Protein AF-A0A2D5B070-F1 (afdb_monomer_lite)

Sequence (91 aa):
MESTHKSADSSSRIERQLAHLKIVSRLLAHELHAQNAPRITLSREQVLEIQTSIDLYIEEVMRVSKVAGSALPSAIREVQAVAAPVAARVN

Radius of gyration: 16.83 Å; chains: 1; bounding box: 53×21×38 Å

pLDDT: mean 74.76, std 18.7, range [39.0, 96.12]

Secondary structure (DSSP, 8-state):
-----SSHHHHHHHHHHHHHHHHHHHHHHHHHHHHTSSS----HHHHHHHHHHHHHHHHHHHHHHHHHSS---HHHHHHHHHHHHHHTT--

Foldseek 3Di:
DDDPPPPPVLVVVLVVLVVVLVVLVVVQVVQCVVVVDPDRDDDPVNVVVNVVSVVVNVVSQVVCCVVVVDDRPPVVVVVVVVVVVVVVVPD

Structure (mmCIF, N/CA/C/O backbone):
data_AF-A0A2D5B070-F1
#
_entry.id   AF-A0A2D5B070-F1
#
loop_
_atom_site.group_PDB
_atom_site.id
_atom_site.type_symbol
_atom_site.label_atom_id
_atom_site.label_alt_id
_atom_site.label_comp_id
_atom_site.label_asym_id
_atom_site.label_entity_id
_atom_site.label_seq_id
_atom_site.pdbx_PDB_ins_code
_atom_site.Cartn_x
_atom_site.Cartn_y
_atom_site.Cartn_z
_atom_site.occupancy
_atom_site.B_iso_or_equiv
_atom_site.auth_seq_id
_atom_site.auth_comp_id
_atom_site.auth_asym_id
_atom_site.auth_atom_id
_atom_site.pdbx_PDB_model_num
ATOM 1 N N . MET A 1 1 ? 34.363 -11.318 -25.712 1.00 43.41 1 MET A N 1
ATOM 2 C CA . MET A 1 1 ? 33.868 -11.949 -24.472 1.00 43.41 1 MET A CA 1
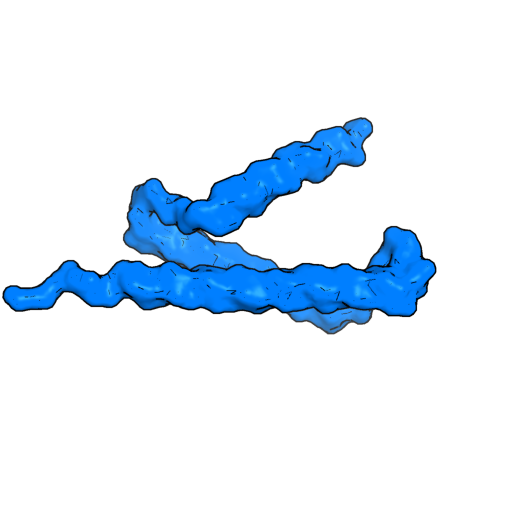ATOM 3 C C . MET A 1 1 ? 33.024 -10.931 -23.721 1.00 43.41 1 MET A C 1
ATOM 5 O O . MET A 1 1 ? 33.392 -9.766 -23.728 1.00 43.41 1 MET A O 1
ATOM 9 N N . GLU A 1 2 ? 31.918 -11.401 -23.140 1.00 48.59 2 GLU A N 1
ATOM 10 C CA . GLU A 1 2 ? 31.054 -10.770 -22.126 1.00 48.59 2 GLU A CA 1
ATOM 11 C C . GLU A 1 2 ? 30.344 -9.430 -22.421 1.00 48.59 2 GLU A C 1
ATOM 13 O O . GLU A 1 2 ? 30.923 -8.354 -22.312 1.00 48.59 2 GLU A O 1
ATOM 18 N N . SER A 1 3 ? 29.027 -9.474 -22.671 1.00 48.84 3 SER A N 1
ATOM 19 C CA . SER A 1 3 ? 28.102 -8.330 -22.488 1.00 48.84 3 SER A CA 1
ATOM 20 C C . SER A 1 3 ? 26.646 -8.784 -22.273 1.00 48.84 3 SER A C 1
ATOM 22 O O . SER A 1 3 ? 25.725 -8.214 -22.848 1.00 48.84 3 SER A O 1
ATOM 24 N N . THR A 1 4 ? 26.401 -9.831 -21.475 1.00 50.47 4 THR A N 1
ATOM 25 C CA . THR A 1 4 ? 25.050 -10.433 -21.353 1.00 50.47 4 THR A CA 1
ATOM 26 C C . THR A 1 4 ? 24.493 -10.566 -19.929 1.00 50.47 4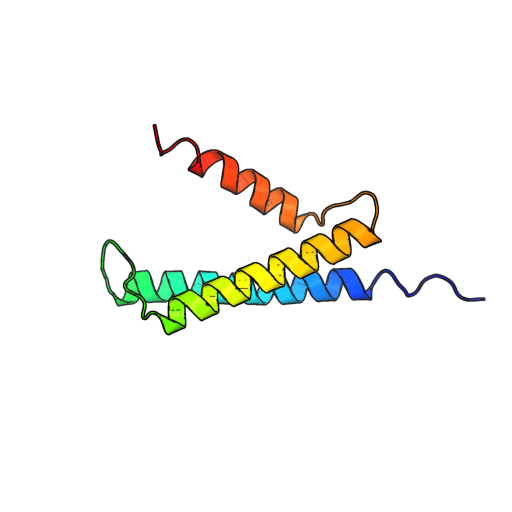 THR A C 1
ATOM 28 O O . THR A 1 4 ? 23.369 -11.029 -19.771 1.00 50.47 4 THR A O 1
ATOM 31 N N . HIS A 1 5 ? 25.182 -10.104 -18.879 1.00 50.34 5 HIS A N 1
ATOM 32 C CA . HIS A 1 5 ? 24.746 -10.364 -17.492 1.00 50.34 5 HIS A CA 1
ATOM 33 C C . HIS A 1 5 ? 23.924 -9.263 -16.794 1.00 50.34 5 HIS A C 1
ATOM 35 O O . HIS A 1 5 ? 23.470 -9.470 -15.672 1.00 50.34 5 HIS A O 1
ATOM 41 N N . LYS A 1 6 ? 23.682 -8.097 -17.410 1.00 52.66 6 LYS A N 1
ATOM 42 C CA . LYS A 1 6 ? 23.104 -6.943 -16.684 1.00 52.66 6 LYS A CA 1
ATOM 43 C C . LYS A 1 6 ? 21.569 -6.951 -16.550 1.00 52.66 6 LYS A C 1
ATOM 45 O O . LYS A 1 6 ? 21.034 -6.183 -15.759 1.00 52.66 6 LYS A O 1
ATOM 50 N N . SER A 1 7 ? 20.866 -7.824 -17.274 1.00 50.56 7 SER A N 1
ATOM 51 C CA . SER A 1 7 ? 19.392 -7.804 -17.365 1.00 50.56 7 SER A CA 1
ATOM 52 C C . SER A 1 7 ? 18.674 -8.776 -16.420 1.00 50.56 7 SER A C 1
ATOM 54 O O . SER A 1 7 ? 17.480 -8.624 -16.191 1.00 50.56 7 SER A O 1
ATOM 56 N N . ALA A 1 8 ? 19.369 -9.774 -15.865 1.00 54.06 8 ALA A N 1
ATOM 57 C CA . ALA A 1 8 ? 18.748 -10.776 -14.989 1.00 54.06 8 ALA A CA 1
ATOM 58 C C . ALA A 1 8 ? 18.488 -10.249 -13.562 1.00 54.06 8 ALA A C 1
ATOM 60 O O . ALA A 1 8 ? 17.541 -10.671 -12.902 1.00 54.06 8 ALA A O 1
ATOM 61 N N . ASP A 1 9 ? 19.303 -9.299 -13.093 1.00 60.53 9 ASP A N 1
ATOM 62 C CA . ASP A 1 9 ? 19.250 -8.805 -11.710 1.00 60.53 9 ASP A CA 1
ATOM 63 C C . ASP A 1 9 ? 18.079 -7.826 -11.467 1.00 60.53 9 ASP A C 1
ATOM 65 O O . ASP A 1 9 ? 17.544 -7.737 -10.364 1.00 60.53 9 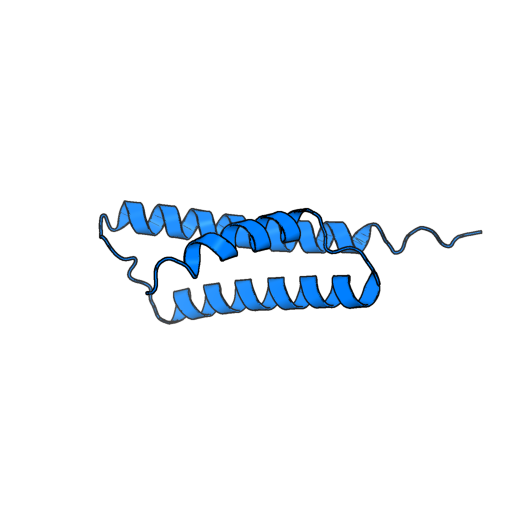ASP A O 1
ATOM 69 N N . SER A 1 10 ? 17.615 -7.117 -12.503 1.00 61.88 10 SER A N 1
ATOM 70 C CA . SER A 1 10 ? 16.513 -6.148 -12.392 1.00 61.88 10 SER A CA 1
ATOM 71 C C . SER A 1 10 ? 15.131 -6.803 -12.275 1.00 61.88 10 SER A C 1
ATOM 73 O O . SER A 1 10 ? 14.307 -6.327 -11.494 1.00 61.88 10 SER A O 1
ATOM 75 N N . SER A 1 11 ? 14.877 -7.912 -12.984 1.00 66.94 11 SER A N 1
ATOM 76 C CA . SER A 1 11 ? 13.618 -8.676 -12.845 1.00 66.94 11 SER A CA 1
ATOM 77 C C . SER A 1 11 ? 13.473 -9.240 -11.429 1.00 66.94 11 SER A C 1
ATOM 79 O O . SER A 1 11 ? 12.441 -9.062 -10.784 1.00 66.94 11 SER A O 1
ATOM 81 N N . SER A 1 12 ? 14.560 -9.810 -10.896 1.00 78.06 12 SER A N 1
ATOM 82 C CA . SER A 1 12 ? 14.624 -10.376 -9.541 1.00 78.06 12 SER A CA 1
ATOM 83 C C . SER A 1 12 ? 14.325 -9.344 -8.440 1.00 78.06 12 SER A C 1
ATOM 85 O O . SER A 1 12 ? 13.686 -9.659 -7.432 1.00 78.06 12 SER A O 1
ATOM 87 N N . ARG A 1 13 ? 14.738 -8.081 -8.621 1.00 80.25 13 ARG A N 1
ATOM 88 C CA . ARG A 1 13 ? 14.439 -7.001 -7.664 1.00 80.25 13 ARG A CA 1
ATOM 89 C C . ARG A 1 13 ? 12.973 -6.595 -7.671 1.00 80.25 13 ARG A C 1
ATOM 91 O O . ARG A 1 13 ? 12.387 -6.484 -6.596 1.00 80.25 13 ARG A O 1
ATOM 98 N N . ILE A 1 14 ? 12.366 -6.431 -8.845 1.00 82.94 14 ILE A N 1
ATOM 99 C CA . ILE A 1 14 ? 10.933 -6.114 -8.944 1.00 82.94 14 ILE A CA 1
ATOM 100 C C . ILE A 1 14 ? 10.087 -7.243 -8.365 1.00 82.94 14 ILE A C 1
ATOM 102 O O . ILE A 1 14 ? 9.154 -6.976 -7.616 1.00 82.94 14 ILE A O 1
ATOM 106 N N . GLU A 1 15 ? 10.412 -8.498 -8.675 1.00 84.00 15 GLU A N 1
ATOM 107 C CA . GLU A 1 15 ? 9.690 -9.658 -8.144 1.00 84.00 15 GLU A CA 1
ATOM 108 C C . GLU A 1 15 ? 9.731 -9.699 -6.612 1.00 84.00 15 GLU A C 1
ATOM 110 O O . GLU A 1 15 ? 8.719 -9.983 -5.969 1.00 84.00 15 GLU A O 1
ATOM 115 N N . ARG A 1 16 ? 10.870 -9.330 -6.015 1.00 85.44 16 ARG A N 1
ATOM 116 C CA . ARG A 1 16 ? 11.018 -9.200 -4.560 1.00 85.44 16 ARG A CA 1
ATOM 117 C C . ARG A 1 16 ? 10.155 -8.078 -3.985 1.00 85.44 16 ARG A C 1
ATOM 119 O O . ARG A 1 16 ? 9.466 -8.303 -2.992 1.00 85.44 16 ARG A O 1
ATOM 126 N N . GLN A 1 17 ? 10.157 -6.899 -4.609 1.00 86.31 17 GLN A N 1
ATOM 127 C CA . GLN A 1 17 ? 9.314 -5.782 -4.164 1.00 86.31 17 GLN A CA 1
ATOM 128 C C . GLN A 1 17 ? 7.821 -6.108 -4.317 1.00 86.31 17 GLN A C 1
ATOM 130 O O . GLN A 1 17 ? 7.013 -5.816 -3.438 1.00 86.31 17 GLN A O 1
ATOM 135 N N . LEU A 1 18 ? 7.453 -6.808 -5.391 1.00 87.38 18 LEU A N 1
ATOM 136 C CA . LEU A 1 18 ? 6.098 -7.302 -5.601 1.00 87.38 18 LEU A CA 1
ATOM 137 C C . LEU A 1 18 ? 5.696 -8.332 -4.536 1.00 87.38 18 LE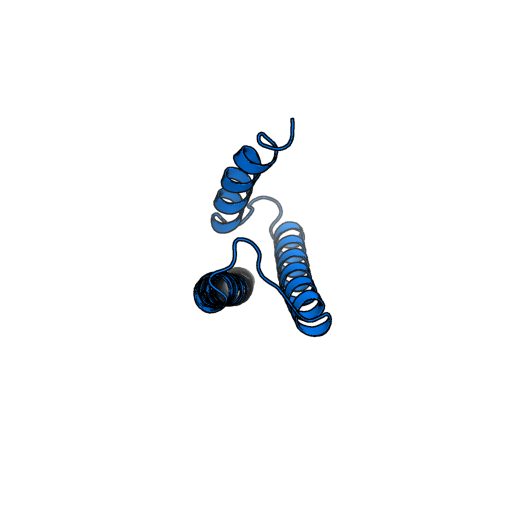U A C 1
ATOM 139 O O . LEU A 1 18 ? 4.559 -8.315 -4.067 1.00 87.38 18 LEU A O 1
ATOM 143 N N . ALA A 1 19 ? 6.607 -9.223 -4.136 1.00 88.62 19 ALA A N 1
ATOM 144 C CA . ALA A 1 19 ? 6.355 -10.179 -3.061 1.00 88.62 19 ALA A CA 1
ATOM 145 C C . ALA A 1 19 ? 6.092 -9.471 -1.722 1.00 88.62 19 ALA A C 1
ATOM 147 O O . ALA A 1 19 ? 5.136 -9.828 -1.034 1.00 88.62 19 ALA A O 1
ATOM 148 N N . HIS A 1 20 ? 6.864 -8.431 -1.391 1.00 89.19 20 HIS A N 1
ATOM 149 C CA . HIS A 1 20 ? 6.596 -7.583 -0.225 1.00 89.19 20 HIS A CA 1
ATOM 150 C C . HIS A 1 20 ? 5.202 -6.950 -0.287 1.00 89.19 20 HIS A C 1
ATOM 152 O O . HIS A 1 20 ? 4.426 -7.084 0.658 1.00 89.19 20 HIS A O 1
ATOM 158 N N . LEU A 1 21 ? 4.832 -6.342 -1.417 1.00 92.25 21 LEU A N 1
ATOM 159 C CA . LEU A 1 21 ? 3.518 -5.712 -1.563 1.00 92.25 21 LEU A CA 1
ATOM 160 C C . LEU A 1 21 ? 2.364 -6.727 -1.451 1.00 92.25 21 LEU A C 1
ATOM 162 O O . LEU A 1 21 ? 1.334 -6.440 -0.840 1.00 92.25 21 LEU A O 1
ATOM 166 N N . LYS A 1 22 ? 2.548 -7.947 -1.974 1.00 92.06 22 LYS A N 1
ATOM 167 C CA . LYS A 1 22 ? 1.590 -9.056 -1.814 1.00 92.06 22 LYS A CA 1
ATOM 168 C C . LYS A 1 22 ? 1.429 -9.478 -0.352 1.00 92.06 22 LYS A C 1
ATOM 170 O O . LYS A 1 22 ? 0.308 -9.759 0.070 1.00 92.06 22 LYS A O 1
ATOM 175 N N . ILE A 1 23 ? 2.515 -9.507 0.423 1.00 92.69 23 ILE A N 1
ATOM 176 C CA . ILE A 1 23 ? 2.460 -9.793 1.863 1.00 92.69 23 ILE A CA 1
ATOM 177 C C . ILE A 1 23 ? 1.662 -8.702 2.582 1.00 92.69 23 ILE A C 1
ATOM 179 O O . ILE A 1 23 ? 0.725 -9.034 3.303 1.00 92.69 23 ILE A O 1
ATOM 183 N N . VAL A 1 24 ? 1.956 -7.422 2.326 1.00 93.62 24 VAL A N 1
ATOM 184 C CA . VAL A 1 24 ? 1.211 -6.291 2.913 1.00 93.62 24 VAL A CA 1
ATOM 185 C C . VAL A 1 24 ? -0.281 -6.380 2.574 1.00 93.62 24 VAL A C 1
ATOM 187 O O . VAL A 1 24 ? -1.123 -6.285 3.463 1.00 93.62 24 VAL A O 1
ATOM 190 N N . SER A 1 25 ? -0.627 -6.652 1.312 1.00 93.56 25 SER A N 1
ATOM 191 C CA . SER A 1 25 ? -2.020 -6.841 0.881 1.00 93.56 25 SER A CA 1
ATOM 192 C C . SER A 1 25 ? -2.720 -7.976 1.635 1.00 93.56 25 SER A C 1
ATOM 194 O O . SER A 1 25 ? -3.853 -7.814 2.095 1.00 93.56 25 SER A O 1
ATOM 196 N N . ARG A 1 26 ? -2.041 -9.114 1.819 1.00 94.44 26 ARG A N 1
ATOM 197 C CA . ARG A 1 26 ? -2.581 -10.242 2.583 1.00 94.44 26 ARG A CA 1
ATOM 198 C C . ARG A 1 26 ? -2.774 -9.893 4.060 1.00 94.44 26 ARG A C 1
ATOM 200 O O . ARG A 1 26 ? -3.798 -10.265 4.626 1.00 94.44 26 ARG A O 1
ATOM 207 N N . LEU A 1 27 ? -1.828 -9.188 4.680 1.00 93.38 27 LEU A N 1
ATOM 208 C CA . LEU A 1 27 ? -1.942 -8.748 6.074 1.00 93.38 27 LEU A CA 1
ATOM 209 C C . LEU A 1 27 ? -3.123 -7.791 6.266 1.00 93.38 27 LEU A C 1
ATOM 211 O O . LEU A 1 27 ? -3.885 -7.966 7.210 1.00 93.38 27 LEU A O 1
ATOM 215 N N . LEU A 1 28 ? -3.347 -6.866 5.330 1.00 92.81 28 LEU A N 1
ATOM 216 C CA . LEU A 1 28 ? -4.524 -5.993 5.346 1.00 92.81 28 LEU A CA 1
ATOM 217 C C . LEU A 1 28 ? -5.834 -6.788 5.263 1.00 92.81 28 LEU A C 1
ATOM 219 O O . LEU A 1 28 ? -6.763 -6.515 6.016 1.00 92.81 28 LEU A O 1
ATOM 223 N N . ALA A 1 29 ? -5.917 -7.806 4.404 1.00 90.00 29 ALA A N 1
ATOM 224 C CA . ALA A 1 29 ? -7.101 -8.664 4.340 1.00 90.00 29 ALA A CA 1
ATOM 225 C C . ALA A 1 29 ? -7.336 -9.435 5.655 1.00 90.00 29 ALA A C 1
ATOM 227 O O . ALA A 1 29 ? -8.476 -9.560 6.102 1.00 90.00 29 ALA A O 1
ATOM 228 N N . HIS A 1 30 ? -6.267 -9.925 6.293 1.00 92.88 30 HIS A N 1
ATOM 229 C CA . HIS A 1 30 ? -6.360 -10.559 7.609 1.00 92.88 30 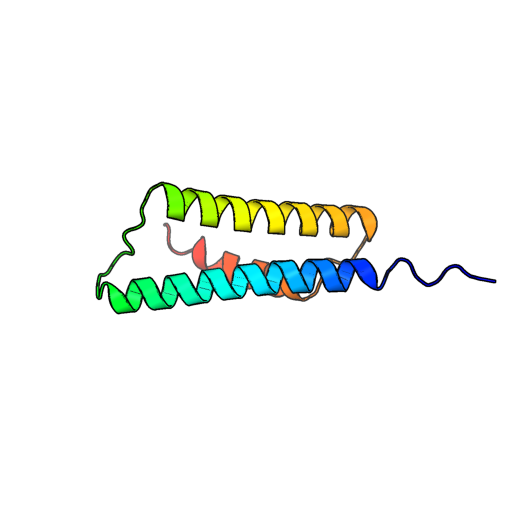HIS A CA 1
ATOM 230 C C . HIS A 1 30 ? -6.828 -9.579 8.686 1.00 92.88 30 HIS A C 1
ATOM 232 O O . HIS A 1 30 ? -7.689 -9.945 9.478 1.00 92.88 30 HIS A O 1
ATOM 238 N N . GLU A 1 31 ? -6.319 -8.348 8.685 1.00 92.31 31 GLU A N 1
ATOM 239 C CA . GLU A 1 31 ? -6.719 -7.309 9.634 1.00 92.31 31 GLU A CA 1
ATOM 240 C C . GLU A 1 31 ? -8.197 -6.929 9.461 1.00 92.3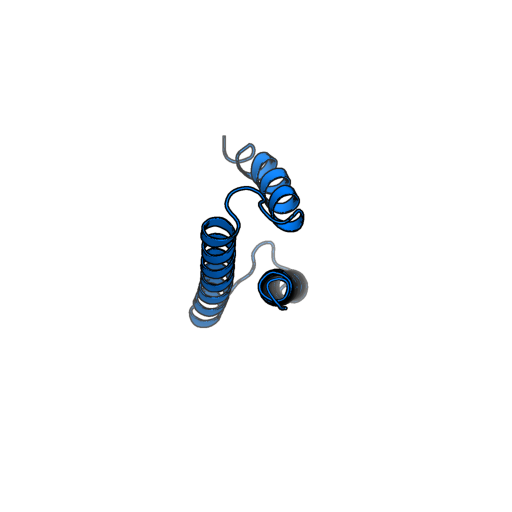1 31 GLU A C 1
ATOM 242 O O . GLU A 1 31 ? -8.938 -6.860 10.438 1.00 92.31 31 GLU A O 1
ATOM 247 N N . LEU A 1 32 ? -8.670 -6.781 8.216 1.00 91.31 32 LEU A N 1
ATOM 248 C CA . LEU A 1 32 ? -10.086 -6.524 7.929 1.00 91.31 32 LEU A CA 1
ATOM 249 C C . LEU A 1 32 ? -10.988 -7.626 8.496 1.00 91.31 32 LEU A C 1
ATOM 251 O O . LEU A 1 32 ? -12.001 -7.338 9.132 1.00 91.31 32 LEU A O 1
ATOM 255 N N . HIS A 1 33 ? -10.615 -8.889 8.269 1.00 91.06 33 HIS A N 1
ATOM 256 C CA . HIS A 1 33 ? -11.362 -10.029 8.793 1.00 91.06 33 HIS A CA 1
ATOM 257 C C . HIS A 1 33 ? -11.285 -10.114 10.323 1.00 91.06 33 HIS A C 1
ATOM 259 O O . HIS A 1 33 ? -12.294 -10.408 10.959 1.00 91.06 33 HIS A O 1
ATOM 265 N N . ALA A 1 34 ? -10.121 -9.843 10.919 1.00 93.44 34 ALA A N 1
ATOM 266 C CA . ALA A 1 34 ? -9.912 -9.908 12.363 1.00 93.44 34 ALA A CA 1
ATOM 267 C C . ALA A 1 34 ? -10.700 -8.827 13.115 1.00 93.44 34 ALA A C 1
ATOM 269 O O . ALA A 1 34 ? -11.284 -9.111 14.159 1.00 93.44 34 ALA A O 1
ATOM 270 N N . GLN A 1 35 ? -10.766 -7.609 12.568 1.00 91.94 35 GLN A N 1
ATOM 271 C CA . GLN A 1 35 ? -11.545 -6.515 13.153 1.00 91.94 35 GLN A CA 1
ATOM 272 C C . GLN A 1 35 ? -13.059 -6.703 12.976 1.00 91.94 35 GLN A C 1
ATOM 274 O O . GLN A 1 35 ? -13.830 -6.029 13.656 1.00 91.94 35 GLN A O 1
ATOM 279 N N . ASN A 1 36 ? -13.487 -7.603 12.077 1.00 88.81 36 ASN A N 1
ATOM 280 C CA . ASN A 1 36 ? -14.890 -7.857 11.731 1.00 88.81 36 ASN A CA 1
ATOM 281 C C . ASN A 1 36 ? -15.690 -6.554 11.516 1.00 88.81 36 ASN A C 1
ATOM 283 O O . ASN A 1 36 ? -16.831 -6.405 11.957 1.00 88.81 36 ASN A O 1
ATOM 287 N N . ALA A 1 37 ? -15.040 -5.579 10.880 1.00 83.44 37 ALA A N 1
ATOM 288 C CA . ALA A 1 37 ? -15.520 -4.216 10.730 1.00 83.44 37 ALA A CA 1
ATOM 289 C C . ALA A 1 37 ? -15.625 -3.852 9.241 1.00 83.44 37 ALA A C 1
ATOM 291 O O . ALA A 1 37 ? -14.853 -4.349 8.421 1.00 83.44 37 ALA A O 1
ATOM 292 N N . PRO A 1 38 ? -16.534 -2.935 8.860 1.00 85.75 38 PRO A N 1
ATOM 293 C CA . PRO A 1 38 ? -16.659 -2.484 7.472 1.00 85.75 38 PRO A CA 1
ATOM 294 C C . PRO A 1 38 ? -15.459 -1.646 6.999 1.00 85.75 38 PRO A C 1
ATOM 296 O O . PRO A 1 38 ? -15.363 -1.313 5.818 1.00 85.75 38 PRO A O 1
ATOM 299 N N . ARG A 1 39 ? -14.572 -1.247 7.918 1.00 87.19 39 ARG A N 1
ATOM 300 C CA . ARG A 1 39 ? -13.361 -0.467 7.658 1.00 87.19 39 ARG A CA 1
ATOM 301 C C . ARG A 1 39 ? -12.233 -1.008 8.524 1.00 87.19 39 ARG A C 1
ATOM 303 O O . ARG A 1 39 ? -12.461 -1.348 9.680 1.00 87.19 39 ARG A O 1
ATOM 310 N N . ILE A 1 40 ? -11.030 -1.028 7.964 1.00 88.88 40 ILE A N 1
ATOM 311 C CA . ILE A 1 40 ? -9.803 -1.278 8.715 1.00 88.88 40 ILE A CA 1
ATOM 312 C C . ILE A 1 40 ? -9.464 -0.028 9.535 1.00 88.88 40 ILE A C 1
ATOM 314 O O . ILE A 1 40 ? -9.443 1.087 9.007 1.00 88.88 40 ILE A O 1
ATOM 318 N N . THR A 1 41 ? -9.145 -0.235 10.805 1.00 93.56 41 THR A N 1
ATOM 319 C CA . THR A 1 41 ? -8.557 0.774 11.686 1.00 93.56 41 THR A CA 1
ATOM 320 C C . THR A 1 41 ? -7.063 0.493 11.788 1.00 93.56 41 THR A C 1
ATOM 322 O O . THR A 1 41 ? -6.680 -0.609 12.173 1.00 93.56 41 THR A O 1
ATOM 325 N N . LEU A 1 42 ? -6.222 1.466 11.433 1.00 94.56 42 LEU A N 1
ATOM 326 C CA . LEU A 1 42 ? -4.761 1.359 11.513 1.00 94.56 42 LEU A CA 1
ATOM 327 C C . LEU A 1 42 ? -4.207 2.454 12.413 1.00 94.56 42 LEU A C 1
ATOM 329 O O . LEU A 1 42 ? -4.730 3.570 12.454 1.00 94.56 42 LEU A O 1
ATOM 333 N N . SER A 1 43 ? -3.107 2.149 13.091 1.00 95.31 43 SER A N 1
ATOM 334 C CA . SER A 1 43 ? -2.290 3.158 13.747 1.00 95.31 43 SER A CA 1
ATOM 335 C C . SER A 1 43 ? -1.589 4.038 12.706 1.00 95.31 43 SER A C 1
ATOM 337 O O . SER A 1 43 ? -1.388 3.654 11.551 1.00 95.31 43 SER A O 1
ATOM 339 N N . ARG A 1 44 ? -1.159 5.232 13.126 1.00 95.25 44 ARG A N 1
ATOM 340 C CA . ARG A 1 44 ? -0.372 6.133 12.271 1.00 95.25 44 ARG A CA 1
ATOM 341 C C . ARG A 1 44 ? 0.899 5.461 11.741 1.00 95.25 44 ARG A C 1
ATOM 343 O O . ARG A 1 44 ? 1.275 5.693 10.598 1.00 95.25 44 ARG A O 1
ATOM 350 N N . GLU A 1 45 ? 1.552 4.650 12.567 1.00 95.94 45 GLU A N 1
ATOM 351 C CA . GLU A 1 45 ? 2.787 3.945 12.206 1.00 95.94 45 GLU A CA 1
ATOM 352 C C . GLU A 1 45 ? 2.532 2.891 11.128 1.00 95.94 45 GLU A C 1
ATOM 354 O O . GLU A 1 45 ? 3.241 2.866 10.127 1.00 95.94 45 GLU A O 1
ATOM 359 N N . GLN A 1 46 ? 1.458 2.109 11.267 1.00 92.94 46 GLN A N 1
ATOM 360 C CA . GLN A 1 46 ? 1.053 1.121 10.263 1.00 92.94 46 GLN A CA 1
ATOM 361 C C . GLN A 1 46 ? 0.755 1.778 8.910 1.00 92.94 46 GLN A C 1
ATOM 363 O O . GLN A 1 46 ? 1.150 1.267 7.865 1.00 92.94 46 GLN A O 1
ATOM 368 N N . VAL A 1 47 ? 0.091 2.941 8.914 1.00 95.56 47 VAL A N 1
ATOM 369 C CA . VAL A 1 47 ? -0.160 3.702 7.680 1.00 95.56 47 VAL A CA 1
ATOM 370 C C . VAL A 1 47 ? 1.152 4.145 7.025 1.00 95.56 47 VAL A C 1
ATOM 372 O O . VAL A 1 47 ? 1.308 3.974 5.816 1.00 95.56 47 VAL A O 1
ATOM 375 N N . LEU A 1 48 ? 2.106 4.669 7.801 1.00 96.12 48 LEU A N 1
ATOM 376 C CA . LEU A 1 48 ? 3.408 5.104 7.281 1.00 96.12 48 LEU A CA 1
ATOM 377 C C . LEU A 1 48 ? 4.230 3.947 6.705 1.00 96.12 48 LEU A C 1
ATOM 379 O O . LEU A 1 48 ? 4.908 4.114 5.692 1.00 96.12 48 LEU A O 1
ATOM 383 N N . GLU A 1 49 ? 4.161 2.772 7.321 1.00 93.25 49 GLU A N 1
ATOM 384 C CA . GLU A 1 49 ? 4.857 1.578 6.843 1.00 93.25 49 GLU A CA 1
ATOM 385 C C . GLU A 1 49 ? 4.280 1.075 5.510 1.00 93.25 49 GLU A C 1
ATOM 387 O O . GLU A 1 49 ? 5.029 0.744 4.583 1.00 93.25 49 GLU A O 1
ATOM 392 N N . ILE A 1 50 ? 2.950 1.098 5.364 1.00 94.38 50 ILE A N 1
ATOM 393 C CA . ILE A 1 50 ? 2.277 0.776 4.097 1.00 94.38 50 ILE A CA 1
ATOM 394 C C . ILE A 1 50 ? 2.672 1.781 3.012 1.00 94.38 50 ILE A C 1
ATOM 396 O O . ILE A 1 50 ? 3.018 1.368 1.906 1.00 94.38 50 ILE A O 1
ATOM 400 N N . GLN A 1 51 ? 2.661 3.082 3.321 1.00 93.56 51 GLN A N 1
ATOM 401 C CA . GLN A 1 51 ? 3.079 4.129 2.380 1.00 93.56 51 GLN A CA 1
ATOM 402 C C . GLN A 1 51 ? 4.525 3.922 1.925 1.00 93.56 51 GLN A C 1
ATOM 404 O O . GLN A 1 51 ? 4.778 3.835 0.728 1.00 93.56 51 GLN A O 1
ATOM 409 N N . THR A 1 52 ? 5.443 3.714 2.871 1.00 94.00 52 THR A N 1
ATOM 410 C CA . THR A 1 52 ? 6.862 3.461 2.579 1.00 94.00 52 THR A CA 1
ATOM 411 C C . THR A 1 52 ? 7.039 2.238 1.676 1.00 94.00 52 THR A C 1
ATOM 413 O O . THR A 1 52 ? 7.820 2.264 0.729 1.00 94.00 52 THR A O 1
ATOM 416 N N . SER A 1 53 ? 6.283 1.165 1.923 1.00 91.88 53 SER A N 1
ATOM 417 C CA . SER A 1 53 ? 6.330 -0.052 1.103 1.00 91.88 53 SER A CA 1
ATOM 418 C C . SER A 1 53 ? 5.867 0.191 -0.339 1.00 91.88 53 SER A C 1
ATOM 420 O O . SER A 1 53 ? 6.438 -0.367 -1.278 1.00 91.88 53 SER A O 1
ATOM 422 N N . ILE A 1 54 ? 4.843 1.029 -0.524 1.00 92.62 54 ILE A N 1
ATOM 423 C CA . ILE A 1 54 ? 4.335 1.419 -1.845 1.00 92.62 54 ILE A CA 1
ATOM 424 C C . ILE A 1 54 ? 5.352 2.310 -2.566 1.00 92.62 54 ILE A C 1
ATOM 426 O O . ILE A 1 54 ? 5.648 2.058 -3.735 1.00 92.62 54 ILE A O 1
ATOM 430 N N . ASP A 1 55 ? 5.924 3.296 -1.875 1.00 92.38 55 ASP A N 1
ATOM 431 C CA . ASP A 1 55 ? 6.912 4.216 -2.444 1.00 92.38 55 ASP A CA 1
ATOM 432 C C . ASP A 1 55 ? 8.156 3.462 -2.933 1.00 92.38 55 ASP A C 1
ATOM 434 O O . ASP A 1 55 ? 8.569 3.631 -4.081 1.00 92.38 55 ASP A O 1
ATOM 438 N N . LEU A 1 56 ? 8.685 2.532 -2.129 1.00 89.81 56 LEU A N 1
ATOM 439 C CA . LEU A 1 56 ? 9.822 1.685 -2.512 1.00 89.81 56 LEU A CA 1
ATOM 440 C C . LEU A 1 56 ? 9.532 0.833 -3.757 1.00 89.81 56 LEU A C 1
ATOM 442 O O . LEU A 1 56 ? 10.400 0.671 -4.621 1.00 89.81 56 LEU A O 1
ATOM 446 N N . TYR A 1 57 ? 8.313 0.300 -3.880 1.00 88.88 57 TYR A N 1
ATOM 447 C CA . TYR A 1 57 ? 7.901 -0.435 -5.076 1.00 88.88 57 TYR A CA 1
ATOM 448 C C . TYR A 1 57 ? 7.843 0.482 -6.306 1.00 88.88 57 TYR A C 1
ATOM 450 O O . TYR A 1 57 ? 8.376 0.128 -7.360 1.00 88.88 57 TYR A O 1
ATOM 458 N N . ILE A 1 58 ? 7.234 1.667 -6.180 1.00 86.94 58 ILE A N 1
ATOM 459 C CA . ILE A 1 58 ? 7.135 2.650 -7.268 1.00 86.94 58 ILE A CA 1
ATOM 460 C C . ILE A 1 58 ? 8.529 3.083 -7.725 1.00 86.94 58 ILE A C 1
ATOM 462 O O . ILE A 1 58 ? 8.808 3.074 -8.925 1.00 86.94 58 ILE A O 1
ATOM 466 N N . GLU A 1 59 ? 9.418 3.423 -6.794 1.00 87.88 59 GLU A N 1
ATOM 467 C CA . GLU A 1 59 ? 10.789 3.826 -7.097 1.00 87.88 59 GLU A CA 1
ATOM 468 C C . GLU A 1 59 ? 11.541 2.751 -7.886 1.00 87.88 59 GLU A C 1
ATOM 470 O O . GLU A 1 59 ? 12.206 3.060 -8.880 1.00 87.88 59 GLU A O 1
ATOM 475 N N . GLU A 1 60 ? 11.411 1.483 -7.489 1.00 85.06 60 GLU A N 1
ATOM 476 C CA . GLU A 1 60 ? 12.080 0.377 -8.174 1.00 85.06 60 GLU A CA 1
ATOM 477 C C . GLU A 1 60 ? 11.493 0.133 -9.569 1.00 85.06 60 GLU A C 1
ATOM 479 O O . GLU A 1 60 ? 12.231 -0.016 -10.547 1.00 85.06 60 GLU A O 1
ATOM 484 N N . VAL A 1 61 ? 10.168 0.189 -9.702 1.00 83.62 61 VAL A N 1
ATOM 485 C CA . VAL A 1 61 ? 9.485 0.114 -10.999 1.00 83.62 61 VAL A CA 1
ATOM 486 C C . VAL A 1 61 ? 9.933 1.240 -11.932 1.00 83.62 61 VAL A C 1
ATOM 488 O O . VAL A 1 61 ? 10.229 0.999 -13.109 1.00 83.62 61 VAL A O 1
ATOM 491 N N . MET A 1 62 ? 10.004 2.473 -11.429 1.00 84.19 62 MET A N 1
ATOM 492 C CA . MET A 1 62 ? 10.444 3.630 -12.206 1.00 84.19 62 MET A CA 1
ATOM 493 C C . MET A 1 62 ? 11.915 3.505 -12.606 1.00 84.19 62 MET A C 1
ATOM 495 O O . MET A 1 62 ? 12.276 3.853 -13.734 1.00 84.19 62 MET A O 1
ATOM 499 N N . ARG A 1 63 ? 12.765 2.979 -11.718 1.00 83.19 63 ARG A N 1
ATOM 500 C CA . ARG A 1 63 ? 14.182 2.714 -11.991 1.00 83.19 63 ARG A CA 1
ATOM 501 C C . ARG A 1 63 ? 14.343 1.708 -13.125 1.00 83.19 63 ARG A C 1
ATOM 503 O O . ARG A 1 63 ? 15.077 1.979 -14.073 1.00 83.19 63 ARG A O 1
ATOM 510 N N . VAL A 1 64 ? 13.624 0.589 -13.074 1.00 75.38 64 VAL A N 1
ATOM 511 C CA . VAL A 1 64 ? 13.701 -0.432 -14.126 1.00 75.38 64 VAL A CA 1
ATOM 512 C C . VAL A 1 64 ? 13.108 0.072 -15.438 1.00 75.38 64 VAL A C 1
ATOM 514 O O . VAL A 1 64 ? 13.709 -0.146 -16.486 1.00 75.38 64 VAL A O 1
ATOM 517 N N . SER A 1 65 ? 12.008 0.827 -15.401 1.00 71.25 65 SER A N 1
ATOM 518 C CA . SER A 1 65 ? 11.405 1.413 -16.607 1.00 71.25 65 SER A CA 1
ATOM 519 C C . SER A 1 65 ? 12.356 2.383 -17.322 1.00 71.25 65 SER A C 1
ATOM 521 O O . SER A 1 65 ? 12.452 2.359 -18.547 1.00 71.25 65 SER A O 1
ATOM 523 N N . LYS A 1 66 ? 13.116 3.194 -16.568 1.00 71.88 66 LYS A N 1
ATOM 524 C CA . LYS A 1 66 ? 14.139 4.100 -17.120 1.00 71.88 66 LYS A CA 1
ATOM 525 C C . LYS A 1 66 ? 15.344 3.357 -17.706 1.00 71.88 66 LYS A C 1
ATOM 527 O O . LYS A 1 66 ? 15.914 3.822 -18.686 1.00 71.88 66 LYS A O 1
ATOM 532 N N . VAL A 1 67 ? 15.737 2.224 -17.119 1.00 65.88 67 VAL A N 1
ATOM 533 C CA . VAL A 1 67 ? 16.892 1.427 -17.577 1.00 65.88 67 VAL A CA 1
ATOM 534 C C . VAL A 1 67 ? 16.536 0.519 -18.763 1.00 65.88 67 VAL A C 1
ATOM 536 O O . VAL A 1 67 ? 17.380 0.295 -19.624 1.00 65.88 67 VAL A O 1
ATOM 539 N N . ALA A 1 68 ? 15.305 0.002 -18.830 1.00 60.19 68 ALA A N 1
ATOM 540 C CA . ALA A 1 68 ? 14.892 -1.003 -19.815 1.00 60.19 68 ALA A CA 1
ATOM 541 C C . ALA A 1 68 ? 14.291 -0.434 -21.114 1.00 60.19 68 ALA A C 1
ATOM 543 O O . ALA A 1 68 ? 14.038 -1.197 -22.043 1.00 60.19 68 ALA A O 1
ATOM 544 N N . GLY A 1 69 ? 14.045 0.876 -21.209 1.00 54.47 69 GLY A N 1
ATOM 545 C CA . GLY A 1 69 ? 13.698 1.575 -22.453 1.00 54.47 69 GLY A CA 1
ATOM 546 C C . GLY A 1 69 ? 12.379 1.209 -23.158 1.00 54.47 69 GLY A C 1
ATOM 547 O O . GLY A 1 69 ? 11.946 2.006 -23.981 1.00 54.47 69 GLY A O 1
ATOM 548 N N . SER A 1 70 ? 11.717 0.067 -22.903 1.00 52.16 70 SER A N 1
ATOM 549 C CA . SER A 1 70 ? 10.509 -0.299 -23.681 1.00 52.16 70 SER A CA 1
ATOM 550 C C . SER A 1 70 ? 9.624 -1.446 -23.150 1.00 52.16 70 SER A C 1
ATOM 552 O O . SER A 1 70 ? 8.711 -1.884 -23.845 1.00 52.16 70 SER A O 1
ATOM 554 N N . ALA A 1 71 ? 9.802 -1.971 -21.936 1.00 52.34 71 ALA A N 1
ATOM 555 C CA . ALA A 1 71 ? 8.865 -2.990 -21.444 1.00 52.34 71 ALA A CA 1
ATOM 556 C C . ALA A 1 71 ? 8.641 -2.880 -19.941 1.00 52.34 71 ALA A C 1
ATOM 558 O O . ALA A 1 71 ? 9.478 -3.287 -19.139 1.00 52.34 71 ALA A O 1
ATOM 559 N N . LEU A 1 72 ? 7.477 -2.341 -19.569 1.00 56.09 72 LEU A N 1
ATOM 560 C CA . LEU A 1 72 ? 6.923 -2.554 -18.238 1.00 56.09 72 LEU A CA 1
ATOM 561 C C . LEU A 1 72 ? 6.787 -4.076 -18.024 1.00 56.09 72 LEU A C 1
ATOM 563 O O . LEU A 1 72 ? 6.190 -4.741 -18.878 1.00 56.09 72 LEU A O 1
ATOM 567 N N . PRO A 1 73 ? 7.322 -4.635 -16.922 1.00 58.59 73 PRO A N 1
ATOM 568 C CA . PRO A 1 73 ? 7.135 -6.038 -16.574 1.00 58.59 73 PRO A CA 1
ATOM 569 C C . PRO A 1 73 ? 5.648 -6.402 -16.603 1.00 58.59 73 PRO A C 1
ATOM 571 O O . PRO A 1 73 ? 4.812 -5.616 -16.152 1.00 58.59 73 PRO A O 1
ATOM 574 N N . SER A 1 74 ? 5.307 -7.597 -17.090 1.00 57.50 74 SER A N 1
ATOM 575 C CA . SER A 1 74 ? 3.918 -8.067 -17.234 1.00 57.50 74 SER A CA 1
ATOM 576 C C . SER A 1 74 ? 3.080 -7.922 -15.954 1.00 57.50 74 SER A C 1
ATOM 578 O O . SER A 1 74 ? 1.885 -7.654 -16.035 1.00 57.50 74 SER A O 1
ATOM 580 N N . ALA A 1 75 ? 3.718 -7.987 -14.780 1.00 54.88 75 ALA A N 1
ATOM 581 C CA . ALA A 1 75 ? 3.090 -7.761 -13.477 1.00 54.88 75 ALA A CA 1
ATOM 582 C C . ALA A 1 75 ? 2.477 -6.354 -13.306 1.00 54.88 75 ALA A C 1
ATOM 584 O O . ALA A 1 75 ? 1.510 -6.187 -12.572 1.00 54.88 75 ALA A O 1
ATOM 585 N N . ILE A 1 76 ? 3.001 -5.332 -13.991 1.00 57.19 76 ILE A N 1
ATOM 586 C CA . ILE A 1 76 ? 2.493 -3.952 -13.907 1.00 57.19 76 ILE A CA 1
ATOM 587 C C . ILE A 1 76 ? 1.302 -3.741 -14.845 1.00 57.19 76 ILE A C 1
ATOM 589 O O . ILE A 1 76 ? 0.386 -2.987 -14.515 1.00 57.19 76 ILE A O 1
ATOM 593 N N . ARG A 1 77 ? 1.264 -4.457 -15.979 1.00 54.53 77 ARG A N 1
ATOM 594 C CA . ARG A 1 77 ? 0.091 -4.468 -16.869 1.00 54.53 77 ARG A CA 1
ATOM 595 C C . ARG A 1 77 ? -1.157 -4.988 -16.152 1.00 54.53 77 ARG A C 1
ATOM 597 O O . ARG A 1 77 ? -2.234 -4.437 -16.357 1.00 54.53 77 ARG A O 1
ATOM 604 N N . GLU A 1 78 ? -1.009 -5.985 -15.281 1.00 52.69 78 GLU A N 1
ATOM 605 C CA . GLU A 1 78 ? -2.108 -6.476 -14.439 1.00 52.69 78 GLU A CA 1
ATOM 606 C C . GLU A 1 78 ? -2.606 -5.414 -13.448 1.00 52.69 78 GLU A C 1
ATOM 608 O O . GLU A 1 78 ? -3.810 -5.189 -13.348 1.00 52.69 78 GLU A O 1
ATOM 613 N N . VAL A 1 79 ? -1.708 -4.693 -12.766 1.00 55.81 79 VAL A N 1
ATOM 614 C CA . VAL A 1 79 ? -2.096 -3.640 -11.804 1.00 55.81 79 VAL A CA 1
ATOM 615 C C . VAL A 1 79 ? -2.834 -2.486 -12.495 1.00 55.81 79 VAL A C 1
ATOM 617 O O . VAL A 1 79 ? -3.824 -1.974 -11.972 1.00 55.81 79 VAL A O 1
ATOM 620 N N . GLN A 1 80 ? -2.404 -2.099 -13.698 1.00 50.66 80 GLN A N 1
ATOM 621 C CA . GLN A 1 80 ? -3.040 -1.025 -14.464 1.00 50.66 80 GLN A CA 1
ATOM 622 C C . GLN A 1 80 ? -4.452 -1.405 -14.949 1.00 50.66 80 GLN A C 1
ATOM 624 O O . GLN A 1 80 ? -5.342 -0.555 -14.976 1.00 50.66 80 GLN A O 1
ATOM 629 N N . ALA A 1 81 ? -4.686 -2.685 -15.256 1.00 51.56 81 ALA A N 1
ATOM 630 C CA . ALA A 1 81 ? -6.009 -3.198 -15.611 1.00 51.56 81 ALA A CA 1
ATOM 631 C C . ALA A 1 81 ? -6.988 -3.210 -14.418 1.00 51.56 81 ALA A C 1
ATOM 633 O O . ALA A 1 81 ? -8.182 -2.981 -14.602 1.00 51.56 81 ALA A O 1
ATOM 634 N N . VAL A 1 82 ? -6.491 -3.418 -13.192 1.00 50.06 82 VAL A N 1
ATOM 635 C CA . VAL A 1 82 ? -7.306 -3.431 -11.959 1.00 50.06 82 VAL A CA 1
ATOM 636 C C . VAL A 1 82 ? -7.601 -2.019 -11.423 1.00 50.06 82 VAL A C 1
ATOM 638 O O . VAL A 1 82 ? -8.601 -1.823 -10.736 1.00 50.06 82 VAL A O 1
ATOM 641 N N . ALA A 1 83 ? -6.805 -1.002 -11.769 1.00 47.66 83 ALA A N 1
ATOM 642 C CA . ALA A 1 83 ? -7.064 0.388 -11.367 1.00 47.66 83 ALA A CA 1
ATOM 643 C C . ALA A 1 83 ? -8.229 1.052 -12.138 1.00 47.66 83 ALA A C 1
ATOM 645 O O . ALA A 1 83 ? -8.954 1.878 -11.577 1.00 47.66 83 ALA A O 1
ATOM 646 N N . ALA A 1 84 ? -8.455 0.668 -13.399 1.00 47.28 84 ALA A N 1
ATOM 647 C CA . ALA A 1 84 ? -9.545 1.186 -14.232 1.00 47.28 84 ALA A CA 1
ATOM 648 C C . ALA A 1 84 ? -10.964 1.008 -13.630 1.00 47.28 84 ALA A C 1
ATOM 650 O O . ALA A 1 84 ? -11.744 1.962 -13.678 1.00 47.28 84 ALA A O 1
ATOM 651 N N . PRO A 1 85 ? -11.331 -0.135 -13.011 1.00 51.69 85 PRO A N 1
ATOM 652 C CA . PRO A 1 85 ? -12.651 -0.298 -12.395 1.00 51.69 85 PRO A CA 1
ATOM 653 C C . PRO A 1 85 ? -12.849 0.448 -11.062 1.00 51.69 85 PRO A C 1
ATOM 655 O O . PRO A 1 85 ? -13.992 0.581 -10.625 1.00 51.69 85 PRO A O 1
ATOM 658 N N . VAL A 1 86 ? -11.797 0.953 -10.401 1.00 49.97 86 VAL A N 1
ATOM 659 C CA . VAL A 1 86 ? -11.945 1.695 -9.128 1.00 49.97 86 VAL A CA 1
ATOM 660 C C . VAL A 1 86 ? -12.309 3.163 -9.368 1.00 49.97 86 VAL A C 1
ATOM 662 O O . VAL A 1 86 ? -13.142 3.708 -8.645 1.00 49.97 86 VAL A O 1
ATOM 665 N N . ALA A 1 87 ? -11.776 3.784 -10.425 1.00 46.59 87 ALA A N 1
ATOM 666 C CA . ALA A 1 87 ? -12.119 5.159 -10.806 1.00 46.59 87 ALA A CA 1
ATOM 667 C C . ALA A 1 87 ? -13.601 5.327 -11.206 1.00 46.59 87 ALA A C 1
ATOM 669 O O . ALA A 1 87 ? -14.155 6.415 -11.082 1.00 46.59 87 ALA A O 1
ATOM 670 N N . ALA A 1 88 ? -14.265 4.247 -11.631 1.00 50.09 88 ALA A N 1
ATOM 671 C CA . ALA A 1 88 ? -15.670 4.258 -12.040 1.00 50.09 88 ALA A CA 1
ATOM 672 C C . ALA A 1 88 ? -16.682 4.217 -10.872 1.00 50.09 88 ALA A C 1
ATOM 674 O O . ALA A 1 88 ? -17.880 4.315 -11.115 1.00 50.09 88 ALA A O 1
ATOM 675 N N . ARG A 1 89 ? -16.239 4.056 -9.614 1.00 47.81 89 ARG A N 1
ATOM 676 C CA . ARG A 1 89 ? -17.128 3.953 -8.432 1.00 47.81 89 ARG A CA 1
ATOM 677 C C . ARG A 1 89 ? -17.240 5.250 -7.617 1.00 47.81 89 ARG A C 1
ATOM 679 O O . ARG A 1 89 ? -17.806 5.215 -6.530 1.00 47.81 89 ARG A O 1
ATOM 686 N N . VAL A 1 90 ? -16.693 6.365 -8.112 1.00 47.09 90 VAL A N 1
ATOM 687 C CA . VAL A 1 90 ? -16.669 7.670 -7.411 1.00 47.09 90 VAL A CA 1
ATOM 688 C C . VAL A 1 90 ? -17.484 8.757 -8.137 1.00 47.09 90 VAL A C 1
ATOM 690 O O . VAL A 1 90 ? -17.237 9.939 -7.928 1.00 47.09 90 VAL A O 1
ATOM 693 N N . ASN A 1 91 ? -18.455 8.372 -8.973 1.00 39.00 91 ASN A N 1
ATOM 694 C CA . ASN A 1 91 ? -19.444 9.290 -9.555 1.00 39.00 91 ASN A CA 1
ATOM 695 C C . ASN A 1 91 ? -20.842 8.989 -9.020 1.00 39.00 91 ASN A C 1
ATOM 697 O O . ASN A 1 91 ? -21.211 7.792 -9.030 1.00 39.00 91 ASN A O 1
#